Protein AF-A0A2V9NYL4-F1 (afdb_monomer_lite)

Sequence (88 aa):
AGSIRKKPCLRQLPDYWDKYKGLRHKPQYEVETSVSSEELAQVTQRLTTFPASFHIHPKVGKLLEQRAEMGTGKRPVDYGMAEALAFG

Radius of gyration: 22.07 Å; chains: 1; bounding box: 50×38×46 Å

Structure (mmCIF, N/CA/C/O backbone):
data_AF-A0A2V9NYL4-F1
#
_entry.id   AF-A0A2V9NYL4-F1
#
loop_
_atom_site.group_PDB
_atom_site.id
_atom_site.type_symbol
_atom_site.label_atom_id
_atom_site.label_alt_id
_atom_site.label_comp_id
_atom_site.label_asym_id
_atom_site.label_entity_id
_atom_site.label_seq_id
_atom_site.pdbx_PDB_ins_code
_atom_site.Cartn_x
_atom_site.Cartn_y
_atom_site.Cartn_z
_atom_site.occupancy
_atom_site.B_iso_or_equiv
_atom_site.auth_seq_id
_atom_site.auth_comp_id
_atom_site.auth_asym_id
_atom_site.auth_atom_id
_atom_site.pdbx_PDB_model_num
ATOM 1 N N . ALA A 1 1 ? 27.773 26.279 -11.916 1.00 40.84 1 ALA A N 1
ATOM 2 C CA . ALA A 1 1 ? 27.751 24.841 -11.577 1.00 40.84 1 ALA A CA 1
ATOM 3 C C . ALA A 1 1 ? 27.629 24.042 -12.873 1.00 40.84 1 ALA A C 1
ATOM 5 O O . ALA A 1 1 ? 26.688 24.274 -13.621 1.00 40.84 1 ALA A O 1
ATOM 6 N N . GLY A 1 2 ? 28.629 23.226 -13.218 1.00 54.28 2 GLY A N 1
ATOM 7 C CA . GLY A 1 2 ? 28.711 22.562 -14.526 1.00 54.28 2 GLY A CA 1
ATOM 8 C C . GLY A 1 2 ? 27.755 21.376 -14.636 1.00 54.28 2 GLY A C 1
ATOM 9 O O . GLY A 1 2 ? 27.787 20.480 -13.798 1.00 54.28 2 GLY A O 1
ATOM 10 N N . SER A 1 3 ? 26.909 21.367 -15.669 1.00 60.47 3 SER A N 1
ATOM 11 C CA . SER A 1 3 ? 26.064 20.213 -15.985 1.00 60.47 3 SER A CA 1
ATOM 12 C C . SER A 1 3 ? 26.930 19.014 -16.391 1.00 60.47 3 SER A C 1
ATOM 14 O O . SER A 1 3 ? 27.841 19.130 -17.215 1.00 60.47 3 SER A O 1
ATOM 16 N N . ILE A 1 4 ? 26.669 17.848 -15.797 1.00 64.75 4 ILE A N 1
ATOM 17 C CA . ILE A 1 4 ? 27.332 16.596 -16.173 1.00 64.75 4 ILE A CA 1
ATOM 18 C C . ILE A 1 4 ? 26.843 16.216 -17.574 1.00 64.75 4 ILE A C 1
ATOM 20 O O . ILE A 1 4 ? 25.733 15.724 -17.753 1.00 64.75 4 ILE A O 1
ATOM 24 N N . ARG A 1 5 ? 27.686 16.462 -18.582 1.00 70.69 5 ARG A N 1
ATOM 25 C CA . ARG A 1 5 ? 27.382 16.232 -20.006 1.00 70.69 5 ARG A CA 1
ATOM 26 C C . ARG A 1 5 ? 27.420 14.754 -20.414 1.00 70.69 5 ARG A C 1
ATOM 28 O O . ARG A 1 5 ? 26.881 14.386 -21.451 1.00 70.69 5 ARG A O 1
ATOM 35 N N . LYS A 1 6 ? 28.079 13.907 -19.617 1.00 75.19 6 LYS A N 1
ATOM 36 C CA . LYS A 1 6 ? 28.240 12.467 -19.851 1.00 75.19 6 LYS A CA 1
ATOM 37 C C . LYS A 1 6 ? 28.291 11.758 -18.501 1.00 75.19 6 LYS A C 1
ATOM 39 O O . LYS A 1 6 ? 29.072 12.162 -17.644 1.00 75.19 6 LYS A O 1
ATOM 44 N N . LYS A 1 7 ? 27.471 10.717 -18.309 1.00 76.56 7 LYS A N 1
ATOM 45 C CA . LYS A 1 7 ? 27.519 9.895 -17.089 1.00 76.56 7 LYS A CA 1
ATOM 46 C C . LYS A 1 7 ? 28.948 9.346 -16.917 1.00 76.56 7 LYS A C 1
ATOM 48 O O . LYS A 1 7 ? 29.439 8.715 -17.858 1.00 76.56 7 LYS A O 1
ATOM 53 N N . PRO A 1 8 ? 29.624 9.601 -15.782 1.00 80.44 8 PRO A N 1
ATOM 54 C CA . PRO A 1 8 ? 30.946 9.043 -15.534 1.00 80.44 8 PRO A CA 1
ATOM 55 C C . PRO A 1 8 ? 30.862 7.516 -15.538 1.00 80.44 8 PRO A C 1
ATOM 57 O O . PRO A 1 8 ? 29.890 6.934 -15.053 1.00 80.44 8 PRO A O 1
ATOM 60 N N . CYS A 1 9 ? 31.868 6.864 -16.118 1.00 78.25 9 CYS A N 1
ATOM 61 C CA . CYS A 1 9 ? 31.964 5.412 -16.063 1.00 78.25 9 CYS A CA 1
ATOM 62 C C . CYS A 1 9 ? 32.369 5.016 -14.638 1.00 78.25 9 CYS A C 1
ATOM 64 O O . CYS A 1 9 ? 33.497 5.279 -14.231 1.00 78.25 9 CYS A O 1
ATOM 66 N N . LEU A 1 10 ? 31.438 4.445 -13.868 1.00 81.06 10 LEU A N 1
ATOM 67 C CA . LEU A 1 10 ? 31.670 4.084 -12.463 1.00 81.06 10 LEU A CA 1
ATOM 68 C C . LEU A 1 10 ? 32.386 2.735 -12.305 1.00 81.06 10 LEU A C 1
ATOM 70 O O . LEU A 1 10 ? 33.040 2.508 -11.291 1.00 81.06 10 LEU A O 1
ATOM 74 N N . ARG A 1 11 ? 32.251 1.829 -13.282 1.00 80.62 11 ARG A N 1
ATOM 75 C CA . ARG A 1 11 ? 32.861 0.495 -13.262 1.00 80.62 11 ARG A CA 1
ATOM 76 C C . ARG A 1 11 ? 32.897 -0.100 -14.667 1.00 80.62 11 ARG A C 1
ATOM 78 O O . ARG A 1 11 ? 31.928 0.036 -15.409 1.00 80.62 11 ARG A O 1
ATOM 85 N N . GLN A 1 12 ? 33.987 -0.784 -15.004 1.00 82.38 12 GLN A N 1
ATOM 86 C CA . GLN A 1 12 ? 34.037 -1.660 -16.174 1.00 82.38 12 GLN A CA 1
ATOM 87 C C . GLN A 1 12 ? 33.453 -3.021 -15.785 1.00 82.38 12 GLN A C 1
ATOM 89 O O . GLN A 1 12 ? 33.833 -3.594 -14.761 1.00 82.38 12 GLN A O 1
ATOM 94 N N . LEU A 1 13 ? 32.473 -3.493 -16.553 1.00 83.00 13 LEU A N 1
ATOM 95 C CA . LEU A 1 13 ? 31.895 -4.820 -16.363 1.00 83.00 13 LEU A CA 1
ATOM 96 C C . LEU A 1 13 ? 32.814 -5.869 -17.013 1.00 83.00 13 LEU A C 1
ATOM 98 O O . LEU A 1 13 ? 33.460 -5.546 -18.004 1.00 83.00 13 LEU A O 1
ATOM 102 N N . PRO A 1 14 ? 32.885 -7.097 -16.475 1.00 90.19 14 PRO A N 1
ATOM 103 C CA . PRO A 1 14 ? 33.617 -8.189 -17.116 1.00 90.19 14 PRO A CA 1
ATOM 104 C C . PRO A 1 14 ? 33.103 -8.521 -18.529 1.00 90.19 14 PRO A C 1
ATOM 106 O O . PRO A 1 14 ? 31.894 -8.476 -18.757 1.00 90.19 14 PRO A O 1
ATOM 109 N N . ASP A 1 15 ? 33.993 -8.979 -19.412 1.00 89.50 15 ASP A N 1
ATOM 110 C CA . ASP A 1 15 ? 33.751 -9.226 -20.850 1.00 89.50 15 ASP A CA 1
ATOM 111 C C . ASP A 1 15 ? 32.573 -10.171 -21.157 1.00 89.50 15 ASP A C 1
ATOM 113 O O . ASP A 1 15 ? 31.934 -10.094 -22.206 1.00 89.50 15 ASP A O 1
ATOM 117 N N . TYR A 1 16 ? 32.215 -11.067 -20.230 1.00 89.00 16 TYR A N 1
ATOM 118 C CA . TYR A 1 16 ? 31.057 -11.949 -20.415 1.00 89.00 16 TYR A CA 1
ATOM 119 C C . TYR A 1 16 ? 29.714 -11.190 -20.442 1.00 89.00 16 TYR A C 1
ATOM 121 O O . TYR A 1 16 ? 28.706 -11.743 -20.890 1.00 89.00 16 TYR A O 1
ATOM 129 N N . TRP A 1 17 ? 29.693 -9.918 -20.028 1.00 85.25 17 TRP A N 1
ATOM 130 C CA . TRP A 1 17 ? 28.551 -9.013 -20.164 1.00 85.25 17 TRP A CA 1
ATOM 131 C C . TRP A 1 17 ? 28.517 -8.247 -21.495 1.00 85.25 17 TRP A C 1
ATOM 133 O O . TRP A 1 17 ? 27.514 -7.593 -21.766 1.00 85.25 17 TRP A O 1
ATOM 143 N N . ASP A 1 18 ? 29.519 -8.352 -22.373 1.00 84.19 18 ASP A N 1
ATOM 144 C CA . ASP A 1 18 ? 29.578 -7.567 -23.624 1.00 84.19 18 ASP A CA 1
ATOM 145 C C . ASP A 1 18 ? 28.407 -7.849 -24.578 1.00 84.19 18 ASP A C 1
ATOM 147 O O . ASP A 1 18 ? 27.974 -6.990 -25.353 1.00 84.19 18 ASP A O 1
ATOM 151 N N . LYS A 1 19 ? 27.849 -9.064 -24.513 1.00 80.94 19 LYS A N 1
ATOM 152 C CA . LYS A 1 19 ? 26.660 -9.456 -25.288 1.00 80.94 19 LYS A CA 1
ATOM 153 C C . LYS A 1 19 ? 25.357 -8.943 -24.673 1.00 80.94 19 LYS A C 1
ATOM 155 O O . LYS A 1 19 ? 24.331 -8.910 -25.358 1.00 80.94 19 LYS A O 1
ATOM 160 N N . TYR A 1 20 ? 25.373 -8.543 -23.402 1.00 78.38 20 TYR A N 1
ATOM 161 C CA . TYR A 1 20 ? 24.208 -8.016 -22.708 1.00 78.38 20 TYR A CA 1
ATOM 162 C C . TYR A 1 20 ? 23.954 -6.576 -23.149 1.00 78.38 20 TYR A C 1
ATOM 164 O O . TYR A 1 20 ? 24.480 -5.610 -22.606 1.00 78.38 20 TYR A O 1
ATOM 172 N N . LYS A 1 21 ? 23.101 -6.423 -24.159 1.00 72.25 21 LYS A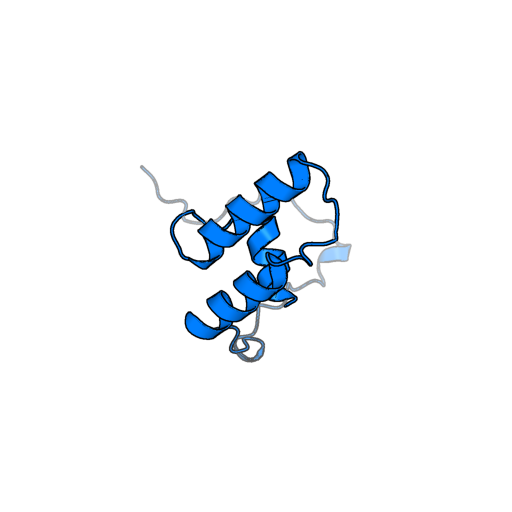 N 1
ATOM 173 C CA . LYS A 1 21 ? 22.775 -5.109 -24.725 1.00 72.25 21 LYS A CA 1
ATOM 174 C C . LYS A 1 21 ? 21.793 -4.295 -23.887 1.00 72.25 21 LYS A C 1
ATOM 176 O O . LYS A 1 21 ? 21.437 -3.214 -24.342 1.00 72.25 21 LYS A O 1
ATOM 181 N N . GLY A 1 22 ? 21.359 -4.810 -22.724 1.00 67.88 22 GLY A N 1
ATOM 182 C CA . GLY A 1 22 ? 20.343 -4.201 -21.865 1.00 67.88 22 GLY A CA 1
ATOM 183 C C . GLY A 1 22 ? 19.162 -3.728 -22.702 1.00 67.88 22 GLY A C 1
ATOM 184 O O . GLY A 1 22 ? 19.116 -2.560 -23.086 1.00 67.88 22 GLY A O 1
ATOM 185 N N . LEU A 1 23 ? 18.255 -4.638 -23.075 1.00 67.12 23 LEU A N 1
ATOM 186 C CA . LEU A 1 23 ? 17.114 -4.258 -23.908 1.00 67.12 23 LEU A CA 1
ATOM 187 C C . LEU A 1 23 ? 16.430 -3.042 -23.277 1.00 67.12 23 LEU A C 1
ATOM 189 O O . LEU A 1 23 ? 16.088 -3.056 -22.095 1.00 67.12 23 LEU A O 1
ATOM 193 N N . ARG A 1 24 ? 16.270 -1.972 -24.060 1.00 69.38 24 ARG A N 1
ATOM 194 C CA . ARG A 1 24 ? 15.471 -0.831 -23.617 1.00 69.38 24 ARG A CA 1
ATOM 195 C C . ARG A 1 24 ? 14.069 -1.357 -23.351 1.00 69.38 24 ARG A C 1
ATOM 197 O O . ARG A 1 24 ? 13.540 -2.092 -24.190 1.00 69.38 24 ARG A O 1
ATOM 204 N N . HIS A 1 25 ? 13.504 -0.989 -22.203 1.00 74.81 25 HIS A N 1
ATOM 205 C CA . HIS A 1 25 ? 12.089 -1.196 -21.931 1.00 74.81 25 HIS A CA 1
ATOM 206 C C . HIS A 1 25 ? 11.302 -0.768 -23.173 1.00 74.81 25 HIS A C 1
ATOM 208 O O . HIS A 1 25 ? 11.454 0.364 -23.643 1.00 74.81 25 HIS A O 1
ATOM 214 N N . LYS A 1 26 ? 10.559 -1.697 -23.778 1.00 82.00 26 LYS A N 1
ATOM 215 C CA . LYS A 1 26 ? 9.777 -1.384 -24.970 1.00 82.00 26 LYS A CA 1
ATOM 216 C C . LYS A 1 26 ? 8.431 -0.842 -24.493 1.00 82.00 26 LYS A C 1
ATOM 218 O O . LYS A 1 26 ? 7.798 -1.527 -23.697 1.00 82.00 26 LYS A O 1
ATOM 223 N N . PRO A 1 27 ? 7.955 0.308 -25.000 1.00 81.19 27 PRO A N 1
ATOM 224 C CA . PRO A 1 27 ? 6.652 0.856 -24.612 1.00 81.19 27 PRO A CA 1
ATOM 225 C C . PRO A 1 27 ? 5.488 -0.130 -24.790 1.00 81.19 27 PRO A C 1
ATOM 227 O O . PRO A 1 27 ? 4.509 -0.063 -24.072 1.00 81.19 27 PRO A O 1
ATOM 230 N N . GLN A 1 28 ? 5.624 -1.094 -25.704 1.00 86.12 28 GLN A N 1
ATOM 231 C CA . GLN A 1 28 ? 4.652 -2.170 -25.924 1.00 86.12 28 GLN A CA 1
ATOM 232 C C . GLN A 1 28 ? 4.461 -3.136 -24.736 1.00 86.12 28 GLN A C 1
ATOM 234 O O . GLN A 1 28 ? 3.579 -3.983 -24.800 1.00 86.12 28 GLN A O 1
ATOM 239 N N . TYR A 1 29 ? 5.331 -3.091 -23.721 1.00 85.62 29 TYR A N 1
ATOM 240 C CA . TYR A 1 29 ? 5.191 -3.879 -22.492 1.00 85.62 29 TYR A CA 1
ATOM 241 C C . TYR A 1 29 ? 4.455 -3.119 -21.385 1.00 85.62 29 TYR A C 1
ATOM 243 O O . TYR A 1 29 ? 4.131 -3.726 -20.369 1.00 85.62 29 TYR A O 1
ATOM 251 N N . GLU A 1 30 ? 4.210 -1.817 -21.566 1.00 88.00 30 GLU A N 1
ATOM 252 C CA . GLU A 1 30 ? 3.377 -1.050 -20.644 1.00 88.00 30 GLU A CA 1
ATOM 253 C C . GLU A 1 30 ? 1.953 -1.606 -20.685 1.00 88.00 30 GLU A C 1
ATOM 255 O O . GLU A 1 30 ? 1.383 -1.824 -21.758 1.00 88.00 30 GLU A O 1
ATOM 260 N N . VAL A 1 31 ? 1.387 -1.830 -19.508 1.00 92.50 31 VAL A N 1
ATOM 261 C CA . VAL A 1 31 ? -0.001 -2.252 -19.330 1.00 92.50 31 VAL A CA 1
ATOM 262 C C . VAL A 1 31 ? -0.719 -1.220 -18.474 1.00 92.50 31 VAL A C 1
ATOM 264 O O . VAL A 1 31 ? -0.097 -0.520 -17.675 1.00 92.50 31 VAL A O 1
ATOM 267 N N . GLU A 1 32 ? -2.031 -1.106 -18.647 1.00 91.88 32 GLU A N 1
ATOM 268 C CA . GLU A 1 32 ? -2.843 -0.212 -17.830 1.00 91.88 32 GLU A CA 1
ATOM 269 C C . GLU A 1 32 ? -2.983 -0.797 -16.420 1.00 91.88 32 GLU A C 1
ATOM 271 O O . GLU A 1 32 ? -3.720 -1.752 -16.197 1.00 91.88 32 GLU A O 1
ATOM 276 N N . THR A 1 33 ? -2.223 -0.248 -15.471 1.00 93.19 33 THR A N 1
ATOM 277 C CA . THR A 1 33 ? -2.268 -0.637 -14.051 1.00 93.19 33 THR A CA 1
ATOM 278 C C . THR A 1 33 ? -3.075 0.338 -13.198 1.00 93.19 33 THR A C 1
ATOM 280 O O . THR A 1 33 ? -3.074 0.230 -11.973 1.00 93.19 33 THR A O 1
ATOM 283 N N . SER A 1 34 ? -3.686 1.355 -13.809 1.00 92.31 34 SER A N 1
ATOM 284 C CA . SER A 1 34 ? -4.532 2.299 -13.088 1.00 92.31 34 SER A CA 1
ATOM 285 C C . SER A 1 34 ? -5.814 1.619 -12.632 1.00 92.31 34 SER A C 1
ATOM 287 O O . SER A 1 34 ? -6.438 0.876 -13.381 1.00 92.31 34 SER A O 1
ATOM 289 N N . VAL A 1 35 ? -6.214 1.931 -11.407 1.00 92.25 35 VAL A N 1
ATOM 290 C CA . VAL A 1 35 ? -7.467 1.490 -10.796 1.00 92.25 35 VAL A CA 1
ATOM 291 C C . VAL A 1 35 ? -8.196 2.707 -10.250 1.00 92.25 35 VAL A C 1
ATOM 293 O O . VAL A 1 35 ? -7.569 3.721 -9.919 1.00 92.25 35 VAL A O 1
ATOM 296 N N . SER A 1 36 ? -9.521 2.628 -10.180 1.00 93.38 36 SER A N 1
ATOM 297 C CA . SER A 1 36 ? -10.320 3.718 -9.625 1.00 93.38 36 SER A CA 1
ATOM 298 C C . SER A 1 36 ? -10.076 3.872 -8.119 1.00 93.38 36 SER A C 1
ATOM 300 O O . SER A 1 36 ? -9.722 2.924 -7.410 1.00 93.38 36 SER A O 1
ATOM 302 N N . SER A 1 37 ? -10.288 5.082 -7.600 1.00 90.06 37 SER A N 1
ATOM 303 C CA . SER A 1 37 ? -10.228 5.339 -6.156 1.00 90.06 37 SER A CA 1
ATOM 304 C C . SER A 1 37 ? -11.250 4.510 -5.376 1.00 90.06 37 SER A C 1
ATOM 306 O O . SER A 1 37 ? -10.995 4.092 -4.248 1.00 90.06 37 SER A O 1
ATOM 308 N N . GLU A 1 38 ? -12.400 4.257 -5.987 1.00 91.62 38 GLU A N 1
ATOM 309 C CA . GLU A 1 38 ? -13.503 3.484 -5.444 1.00 91.62 38 GLU A CA 1
ATOM 310 C C . GLU A 1 38 ? -13.118 2.012 -5.282 1.00 91.62 38 GLU A C 1
ATOM 312 O O . GLU A 1 38 ? -13.388 1.423 -4.234 1.00 91.62 38 GLU A O 1
ATOM 317 N N . GLU A 1 39 ? -12.453 1.421 -6.277 1.00 92.50 39 GLU A N 1
ATOM 318 C CA . GLU A 1 39 ? -11.932 0.052 -6.194 1.00 92.50 39 GLU A CA 1
ATOM 319 C C . GLU A 1 39 ? -10.866 -0.067 -5.105 1.00 92.50 39 GLU A C 1
ATOM 321 O O . GLU A 1 39 ? -10.952 -0.956 -4.257 1.00 92.50 39 GLU A O 1
ATOM 326 N N . LEU A 1 40 ? -9.920 0.876 -5.044 1.00 91.94 40 LEU A N 1
ATOM 327 C CA . LEU A 1 40 ? -8.904 0.907 -3.985 1.00 91.94 40 LEU A CA 1
ATOM 328 C C . LEU A 1 40 ? -9.523 1.003 -2.585 1.00 91.94 40 LEU A C 1
ATOM 330 O O . LEU A 1 40 ? -9.059 0.339 -1.651 1.00 91.94 40 LEU A O 1
ATOM 334 N N . ALA A 1 41 ? -10.588 1.791 -2.426 1.00 91.56 41 ALA A N 1
ATOM 335 C CA . ALA A 1 41 ? -11.312 1.899 -1.164 1.00 91.56 41 ALA A CA 1
ATOM 336 C C . ALA A 1 41 ? -12.012 0.580 -0.793 1.00 91.56 41 ALA A C 1
ATOM 338 O O . ALA A 1 41 ? -11.943 0.152 0.363 1.00 91.56 41 ALA A O 1
ATOM 339 N N . GLN A 1 42 ? -12.631 -0.103 -1.762 1.00 93.88 42 GLN A N 1
ATOM 340 C CA . GLN A 1 42 ? -13.263 -1.411 -1.549 1.00 93.88 42 GLN A CA 1
ATOM 341 C C . GLN A 1 42 ? -12.246 -2.489 -1.156 1.00 93.88 42 GLN A C 1
ATOM 343 O O . GLN A 1 42 ? -12.485 -3.240 -0.205 1.00 93.88 42 GLN A O 1
ATOM 348 N N . VAL A 1 43 ? -11.106 -2.552 -1.850 1.00 94.81 43 VAL A N 1
ATOM 349 C CA . VAL A 1 43 ? -10.017 -3.491 -1.542 1.00 94.81 43 VAL A CA 1
ATOM 3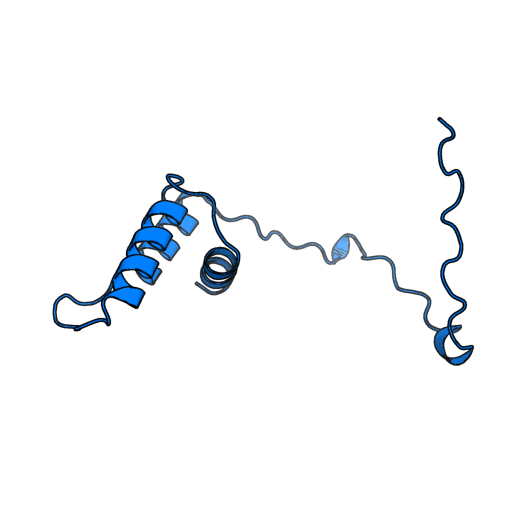50 C C . VAL A 1 43 ? -9.464 -3.206 -0.149 1.00 94.81 43 VAL A C 1
ATOM 352 O O . VAL A 1 43 ? -9.389 -4.116 0.678 1.00 94.81 43 VAL A O 1
ATOM 355 N N . THR A 1 44 ? -9.182 -1.938 0.168 1.00 94.75 44 THR A N 1
ATOM 356 C CA . THR A 1 44 ? -8.730 -1.533 1.509 1.00 94.75 44 THR A CA 1
ATOM 357 C C . THR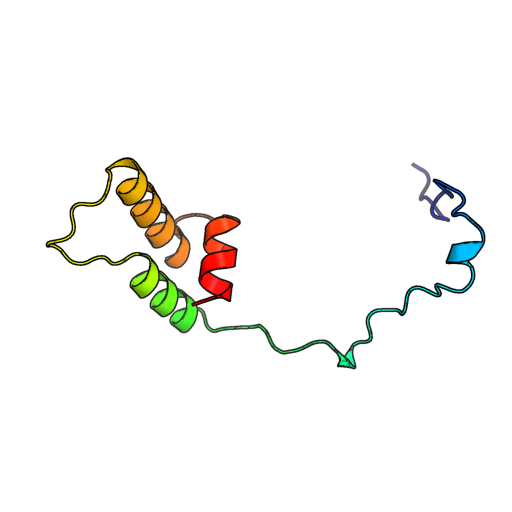 A 1 44 ? -9.706 -2.005 2.580 1.00 94.75 44 THR A C 1
ATOM 359 O O . THR A 1 44 ? -9.290 -2.664 3.530 1.00 94.75 44 THR A O 1
ATOM 362 N N . GLN A 1 45 ? -11.002 -1.724 2.421 1.00 94.19 45 GLN A N 1
ATOM 363 C CA . GLN A 1 45 ? -12.011 -2.092 3.411 1.00 94.19 45 GLN A CA 1
ATOM 364 C C . GLN A 1 45 ? -12.011 -3.599 3.682 1.00 94.19 45 GLN A C 1
ATOM 366 O O . GLN A 1 45 ? -12.077 -4.018 4.839 1.00 94.19 45 GLN A O 1
ATOM 371 N N . ARG A 1 46 ? -11.911 -4.424 2.636 1.00 94.25 46 ARG A N 1
ATOM 372 C CA . ARG A 1 46 ? -11.860 -5.886 2.774 1.00 94.25 46 ARG A CA 1
ATOM 373 C C . ARG A 1 46 ? -10.568 -6.361 3.435 1.00 94.25 46 ARG A C 1
ATOM 375 O O . ARG A 1 46 ? -10.628 -7.252 4.274 1.00 94.25 46 ARG A O 1
ATOM 382 N N . LEU A 1 47 ? -9.430 -5.747 3.111 1.00 93.12 47 LEU A N 1
ATOM 383 C CA . LEU A 1 47 ? -8.125 -6.075 3.696 1.00 93.12 47 LEU A CA 1
ATOM 384 C C . LEU A 1 47 ? -8.019 -5.707 5.181 1.00 93.12 47 LEU A C 1
ATOM 386 O O . LEU A 1 47 ? -7.274 -6.346 5.924 1.00 93.12 47 LEU A O 1
ATOM 390 N N . THR A 1 48 ? -8.726 -4.664 5.619 1.00 93.88 48 THR A N 1
ATOM 391 C CA . THR A 1 48 ? -8.621 -4.142 6.990 1.00 93.88 48 THR A CA 1
ATOM 392 C C . THR A 1 48 ? -9.730 -4.623 7.919 1.00 93.88 48 THR A C 1
ATOM 394 O O . THR A 1 48 ? -9.641 -4.412 9.127 1.00 93.88 48 THR A O 1
ATOM 397 N N . THR A 1 49 ? -10.770 -5.266 7.385 1.00 92.75 49 THR A N 1
ATOM 398 C CA . THR A 1 49 ? -11.891 -5.793 8.173 1.00 92.75 49 THR A CA 1
ATOM 399 C C . THR A 1 49 ? -11.608 -7.219 8.634 1.00 92.75 49 THR A C 1
ATOM 401 O O . THR A 1 49 ? -11.147 -8.059 7.867 1.00 92.75 49 THR A O 1
ATOM 404 N N . PHE A 1 50 ? -11.933 -7.518 9.890 1.00 91.62 50 PHE A N 1
ATOM 405 C CA . PHE A 1 50 ? -11.831 -8.855 10.471 1.00 91.62 50 PHE A CA 1
ATOM 406 C C . PHE A 1 50 ? -13.114 -9.197 11.250 1.00 91.62 50 PHE A C 1
ATOM 408 O O . PHE A 1 50 ? -13.817 -8.286 11.697 1.00 91.62 50 PHE A O 1
ATOM 415 N N . PRO A 1 51 ? -13.461 -10.489 11.413 1.00 93.19 51 PRO A N 1
ATOM 416 C CA . PRO A 1 51 ? -14.661 -10.887 12.145 1.00 93.19 51 PRO A CA 1
ATOM 417 C C . PRO A 1 51 ? -14.626 -10.420 13.603 1.00 93.19 51 PRO A C 1
ATOM 419 O O . PRO A 1 51 ? -13.595 -10.534 14.263 1.00 93.19 51 PRO A O 1
ATOM 422 N N . ALA A 1 52 ? -15.769 -9.984 14.141 1.00 88.75 52 ALA A N 1
ATOM 423 C CA . ALA A 1 52 ? -15.868 -9.512 15.527 1.00 88.75 52 ALA A CA 1
ATOM 424 C C . ALA A 1 52 ? -15.491 -10.581 16.574 1.00 88.75 52 ALA A C 1
ATOM 426 O O . ALA A 1 52 ? -15.061 -10.253 17.674 1.00 88.75 52 ALA A O 1
ATOM 427 N N . SER A 1 53 ? -15.629 -11.865 16.231 1.00 93.06 53 SER A N 1
ATOM 428 C CA . SER A 1 53 ? -15.237 -12.989 17.086 1.00 93.06 53 SER A CA 1
ATOM 429 C C . SER A 1 53 ? -13.731 -13.287 17.072 1.00 93.06 53 SER A C 1
ATOM 431 O O . SER A 1 53 ? -13.261 -14.104 17.868 1.00 93.06 53 SER A O 1
ATOM 433 N N . PHE A 1 54 ? -12.960 -12.665 16.175 1.00 93.56 54 PHE A N 1
ATOM 434 C CA . PHE A 1 54 ? -11.538 -12.941 16.012 1.00 93.56 54 PHE A CA 1
ATOM 435 C C . PHE A 1 54 ? -10.689 -12.053 16.928 1.00 93.56 54 PHE A C 1
ATOM 437 O O . PHE A 1 54 ? -10.643 -10.832 16.787 1.00 93.56 54 PHE A O 1
ATOM 444 N N . HIS A 1 55 ? -9.978 -12.682 17.865 1.00 91.75 55 HIS A N 1
ATOM 445 C CA . HIS A 1 55 ? -9.105 -11.987 18.806 1.00 91.75 55 HIS A CA 1
ATOM 446 C C . HIS A 1 55 ? -7.735 -11.724 18.178 1.00 91.75 55 HIS A C 1
ATOM 448 O O . HIS A 1 55 ? -6.818 -12.541 18.264 1.00 91.75 55 HIS A O 1
ATOM 454 N N . ILE A 1 56 ? -7.595 -10.565 17.540 1.00 94.44 56 ILE A N 1
ATOM 455 C CA . ILE A 1 56 ? -6.324 -10.135 16.961 1.00 94.44 56 ILE A CA 1
ATOM 456 C C . ILE A 1 56 ? -5.339 -9.675 18.032 1.00 94.44 56 ILE A C 1
ATOM 458 O O . ILE A 1 56 ? -5.704 -9.078 19.046 1.00 94.44 56 ILE A O 1
ATOM 462 N N . HIS A 1 57 ? -4.051 -9.875 17.765 1.00 95.81 57 HIS A N 1
ATOM 463 C CA . HIS A 1 57 ? -3.013 -9.295 18.603 1.00 95.81 57 HIS A CA 1
ATOM 464 C C . HIS A 1 57 ? -3.094 -7.751 18.552 1.00 95.81 57 HIS A C 1
ATOM 466 O O . HIS A 1 57 ? -3.136 -7.193 17.449 1.00 95.81 57 HIS A O 1
ATOM 472 N N . PRO A 1 58 ? -3.027 -7.024 19.687 1.00 94.19 58 PRO A N 1
ATOM 473 C CA . PRO A 1 58 ? -3.236 -5.569 19.727 1.00 94.19 58 PRO A CA 1
ATOM 474 C C . PRO A 1 58 ? -2.345 -4.766 18.768 1.00 94.19 58 PRO A C 1
ATOM 476 O O . PRO A 1 58 ? -2.768 -3.769 18.188 1.00 94.19 58 PRO A O 1
ATOM 479 N N . LYS A 1 59 ? -1.103 -5.221 18.555 1.00 95.19 59 LYS A N 1
ATOM 480 C CA . LYS A 1 59 ? -0.172 -4.599 17.595 1.00 95.19 59 LYS A CA 1
ATOM 481 C C . LYS A 1 59 ? -0.649 -4.718 16.143 1.00 95.19 59 LYS A C 1
ATOM 483 O O . LYS A 1 59 ? -0.448 -3.793 15.366 1.00 95.19 59 LYS A O 1
ATOM 488 N N . VAL A 1 60 ? -1.274 -5.840 15.791 1.00 94.06 60 VAL A N 1
ATOM 489 C CA . VAL A 1 60 ? -1.831 -6.072 14.452 1.00 94.06 60 VAL A CA 1
ATOM 490 C C . VAL A 1 60 ? -3.104 -5.252 14.270 1.00 94.06 60 VAL A C 1
ATOM 492 O O . VAL A 1 60 ? -3.273 -4.644 13.223 1.00 94.06 60 VAL A O 1
ATOM 495 N N . GLY A 1 61 ? -3.941 -5.132 15.305 1.00 93.75 61 GLY A N 1
ATOM 496 C CA . GLY A 1 61 ? -5.117 -4.255 15.263 1.00 93.75 61 GLY A CA 1
ATOM 497 C C . GLY A 1 61 ? -4.775 -2.807 14.953 1.00 93.75 61 GLY A C 1
ATOM 498 O O . GLY A 1 61 ? -5.332 -2.237 14.020 1.00 93.75 61 GLY A O 1
ATOM 499 N N . LYS A 1 62 ? -3.769 -2.253 15.640 1.00 94.06 62 LYS A N 1
ATOM 500 C CA . LYS A 1 62 ? -3.269 -0.903 15.337 1.00 94.06 62 LYS A CA 1
ATOM 501 C C . LYS A 1 62 ? -2.745 -0.768 13.905 1.00 94.06 62 LYS A C 1
ATOM 503 O O . LYS A 1 62 ? -2.912 0.280 13.296 1.00 94.06 62 LYS A O 1
ATOM 508 N N . LEU A 1 63 ? -2.103 -1.805 13.362 1.00 93.81 63 LEU A N 1
ATOM 509 C CA . LEU A 1 63 ? -1.635 -1.795 11.974 1.00 93.81 63 LEU A CA 1
ATOM 510 C C . LEU A 1 63 ? -2.808 -1.778 10.981 1.00 93.81 63 LEU A C 1
ATOM 512 O O . LEU A 1 63 ? -2.765 -1.033 10.007 1.00 93.81 63 LEU A O 1
ATOM 516 N N . LEU A 1 64 ? -3.850 -2.579 11.218 1.00 94.25 64 LEU A N 1
ATOM 517 C CA . LEU A 1 64 ? -5.037 -2.626 10.356 1.00 94.25 64 LEU A CA 1
ATOM 518 C C . LEU A 1 64 ? -5.811 -1.305 10.384 1.00 94.25 64 LEU A C 1
ATOM 520 O O . LEU A 1 64 ? -6.238 -0.834 9.335 1.00 94.25 64 LEU A O 1
ATOM 524 N N . GLU A 1 65 ? -5.916 -0.672 11.551 1.00 93.38 65 GLU A N 1
ATOM 525 C CA . GLU A 1 65 ? -6.503 0.663 11.698 1.00 93.38 65 GLU A CA 1
ATOM 526 C C . GLU A 1 65 ? -5.729 1.711 10.882 1.00 93.38 65 GLU A C 1
ATOM 528 O O . GLU A 1 65 ? -6.316 2.437 10.082 1.00 93.38 65 GLU A O 1
ATOM 533 N N . GLN A 1 66 ? -4.395 1.718 10.981 1.00 95.06 66 GLN A N 1
ATOM 534 C CA . GLN A 1 66 ? -3.548 2.610 10.180 1.00 95.06 66 GLN A CA 1
ATOM 535 C C . GLN A 1 66 ? -3.695 2.364 8.674 1.00 95.06 66 GLN A C 1
ATOM 537 O O . GLN A 1 66 ? -3.713 3.315 7.897 1.00 95.06 66 GLN A O 1
ATOM 542 N N . ARG A 1 67 ? -3.817 1.104 8.245 1.00 94.75 67 ARG A N 1
ATOM 543 C CA . ARG A 1 67 ? -4.047 0.758 6.833 1.00 94.75 67 ARG A CA 1
ATOM 544 C C . ARG A 1 67 ? -5.428 1.194 6.344 1.00 94.75 67 ARG A C 1
ATOM 546 O O . ARG A 1 67 ? -5.551 1.630 5.202 1.00 94.75 67 ARG A O 1
ATOM 553 N N . ALA A 1 68 ? -6.446 1.158 7.202 1.00 93.50 68 ALA A N 1
ATOM 554 C CA . ALA A 1 68 ? -7.776 1.668 6.867 1.00 93.50 68 ALA A CA 1
ATOM 555 C C . ALA A 1 68 ? -7.754 3.193 6.651 1.00 93.50 68 ALA A C 1
ATOM 557 O O . ALA A 1 68 ? -8.370 3.713 5.719 1.00 93.50 68 ALA A O 1
ATOM 558 N N . GLU A 1 69 ? -6.986 3.925 7.463 1.00 94.00 69 GLU A N 1
ATOM 559 C CA . GLU A 1 69 ? -6.7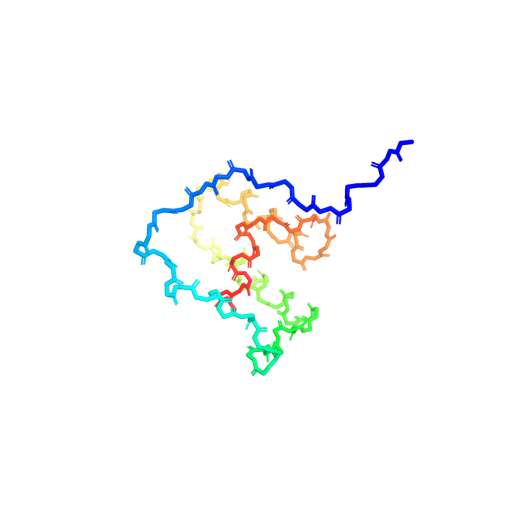40 5.359 7.253 1.00 94.00 69 GLU A CA 1
ATOM 560 C C . GLU A 1 69 ? -6.001 5.645 5.937 1.00 94.00 69 GLU A C 1
ATOM 562 O O . GLU A 1 69 ? -6.308 6.633 5.267 1.00 94.00 69 GLU A O 1
ATOM 567 N N . MET A 1 70 ? -5.064 4.779 5.535 1.00 93.94 70 MET A N 1
ATOM 568 C CA . MET A 1 70 ? -4.348 4.914 4.259 1.00 93.94 70 MET A CA 1
ATOM 569 C C . MET A 1 70 ? -5.283 4.775 3.056 1.00 93.94 70 MET A C 1
ATOM 571 O O . MET A 1 70 ? -5.237 5.610 2.158 1.00 93.94 70 MET A O 1
ATOM 575 N N . GLY A 1 71 ? -6.180 3.783 3.053 1.00 88.69 71 GLY A N 1
ATOM 576 C CA . GLY A 1 71 ? -7.137 3.608 1.951 1.00 88.69 71 GLY A CA 1
ATOM 577 C C . GLY A 1 71 ? -8.200 4.701 1.849 1.00 88.69 71 GLY A C 1
ATOM 578 O O . GLY A 1 71 ? -8.826 4.847 0.807 1.00 88.69 71 GLY A O 1
ATOM 579 N N . THR A 1 72 ? -8.389 5.498 2.905 1.00 87.50 72 THR A N 1
ATOM 580 C CA . THR A 1 72 ? -9.274 6.678 2.891 1.00 87.50 72 THR A CA 1
ATOM 581 C C . THR A 1 72 ? -8.526 7.989 2.634 1.00 87.50 72 THR A C 1
ATOM 583 O O . THR A 1 72 ? -9.136 9.056 2.649 1.00 87.50 72 THR A O 1
ATOM 586 N N . GLY A 1 73 ? -7.207 7.940 2.414 1.00 87.56 73 GLY A N 1
ATOM 587 C CA . GLY A 1 73 ? -6.380 9.119 2.148 1.00 87.56 73 GLY A CA 1
ATOM 588 C C . GLY A 1 73 ? -6.078 9.987 3.374 1.00 87.56 73 GLY A C 1
ATOM 589 O O . GLY A 1 73 ? -5.460 11.040 3.237 1.00 87.56 73 GLY A O 1
ATOM 590 N N . LYS A 1 74 ? -6.461 9.561 4.586 1.00 90.94 74 LYS A N 1
ATOM 591 C CA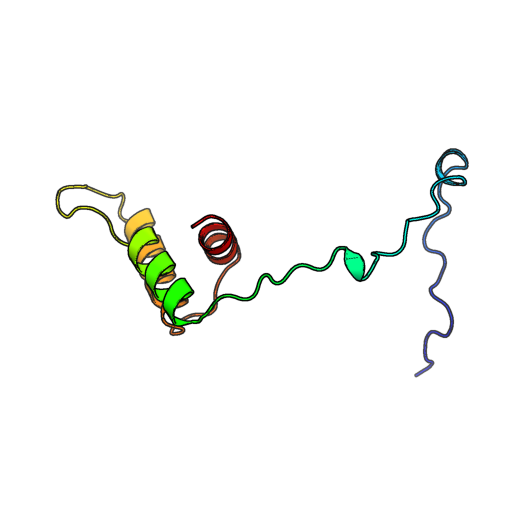 . LYS A 1 74 ? -6.112 10.265 5.837 1.00 90.94 74 LYS A CA 1
ATOM 592 C C . LYS A 1 74 ? -4.623 10.164 6.158 1.00 90.94 74 LYS A C 1
ATOM 594 O O . LYS A 1 74 ? -4.081 11.006 6.872 1.00 90.94 74 LYS A O 1
ATOM 599 N N . ARG A 1 75 ? -3.968 9.125 5.637 1.00 92.69 75 ARG A N 1
ATOM 600 C CA . ARG A 1 75 ? -2.550 8.842 5.834 1.00 92.69 75 ARG A CA 1
ATOM 601 C C . ARG A 1 75 ? -1.887 8.465 4.504 1.00 92.69 75 ARG A C 1
ATOM 603 O O . ARG A 1 75 ? -2.523 7.793 3.696 1.00 92.69 75 ARG A O 1
ATOM 610 N N . PRO A 1 76 ? -0.615 8.838 4.271 1.00 94.00 76 PRO A N 1
ATOM 611 C CA . PRO A 1 76 ? 0.130 8.357 3.113 1.00 94.00 76 PRO A CA 1
ATOM 612 C C . PRO A 1 76 ? 0.259 6.831 3.115 1.00 94.00 76 PRO A C 1
ATOM 614 O O . PRO A 1 76 ? 0.523 6.233 4.161 1.00 94.00 76 PRO A O 1
ATOM 617 N N . VAL A 1 77 ? 0.109 6.227 1.937 1.00 93.75 77 VAL A N 1
ATOM 618 C CA . VAL A 1 77 ? 0.280 4.787 1.716 1.00 93.75 77 VAL A CA 1
ATOM 619 C C . VAL A 1 77 ? 1.744 4.408 1.934 1.00 93.75 77 VAL A C 1
ATOM 621 O O . VAL A 1 77 ? 2.643 4.995 1.331 1.00 93.75 77 VAL A O 1
ATOM 624 N N . ASP A 1 78 ? 1.981 3.431 2.807 1.00 94.75 78 ASP A N 1
ATOM 625 C CA . ASP A 1 78 ? 3.302 2.833 2.984 1.00 94.75 78 ASP A CA 1
ATOM 626 C C . ASP A 1 78 ? 3.537 1.664 2.014 1.00 94.75 78 ASP A C 1
ATOM 628 O O . ASP A 1 78 ? 2.641 1.231 1.289 1.00 94.75 78 ASP A O 1
ATOM 632 N N . TYR A 1 79 ? 4.765 1.141 1.997 1.00 95.38 79 TYR A N 1
ATOM 633 C CA . TYR A 1 79 ? 5.140 0.068 1.075 1.00 95.38 79 TYR A CA 1
ATOM 634 C C . TYR A 1 79 ? 4.317 -1.212 1.285 1.00 95.38 79 TYR A C 1
ATOM 636 O O . TYR A 1 79 ? 3.870 -1.827 0.323 1.00 95.38 79 TYR A O 1
ATOM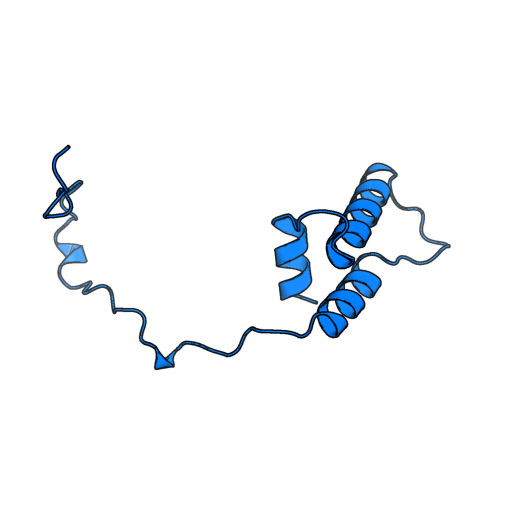 644 N N . GLY A 1 80 ? 4.069 -1.594 2.541 1.00 93.38 80 GLY A N 1
ATOM 645 C CA . GLY A 1 80 ? 3.338 -2.824 2.847 1.00 93.38 80 GLY A CA 1
ATOM 646 C C . GLY A 1 80 ? 1.850 -2.730 2.510 1.00 93.38 80 GLY A C 1
ATOM 647 O O . GLY A 1 80 ? 1.228 -3.740 2.191 1.00 93.38 80 GLY A O 1
ATOM 648 N N . MET A 1 81 ? 1.267 -1.534 2.581 1.00 94.62 81 MET A N 1
ATOM 649 C CA . MET A 1 81 ? -0.089 -1.274 2.111 1.00 94.62 81 MET A CA 1
ATOM 650 C C . MET A 1 81 ? -0.152 -1.254 0.581 1.00 94.62 81 MET A C 1
ATOM 652 O O . MET A 1 81 ? -1.075 -1.830 0.015 1.00 94.62 81 MET A O 1
ATOM 656 N N . ALA A 1 82 ? 0.838 -0.660 -0.093 1.00 94.56 82 ALA A N 1
ATOM 657 C CA . ALA A 1 82 ? 0.915 -0.672 -1.554 1.00 94.56 82 ALA A CA 1
ATOM 658 C C . ALA A 1 82 ? 1.011 -2.101 -2.118 1.00 94.56 82 ALA A C 1
ATOM 660 O O . ALA A 1 82 ? 0.301 -2.426 -3.064 1.00 94.56 82 ALA A O 1
ATOM 661 N N . GLU A 1 83 ? 1.824 -2.973 -1.511 1.00 96.00 83 GLU A N 1
ATOM 662 C CA . GLU A 1 83 ? 1.873 -4.393 -1.888 1.00 96.00 83 GLU A CA 1
ATOM 663 C C . GLU A 1 83 ? 0.527 -5.088 -1.668 1.00 96.00 83 GLU A C 1
ATOM 665 O O . GLU A 1 83 ? 0.060 -5.817 -2.538 1.00 96.00 83 GLU A O 1
ATOM 670 N N . ALA A 1 84 ? -0.129 -4.843 -0.531 1.00 93.81 84 ALA A N 1
ATOM 671 C CA . ALA A 1 84 ? -1.426 -5.449 -0.247 1.00 93.81 84 ALA A CA 1
ATOM 672 C C . ALA A 1 84 ? -2.507 -5.019 -1.257 1.00 93.81 84 ALA A C 1
ATOM 674 O O . ALA A 1 84 ? -3.298 -5.856 -1.683 1.00 93.81 84 ALA A O 1
ATOM 675 N N . LEU A 1 85 ? -2.505 -3.750 -1.676 1.00 93.88 85 LEU A N 1
ATOM 676 C CA . LEU A 1 85 ? -3.391 -3.224 -2.722 1.00 93.88 85 LEU A CA 1
ATOM 677 C C . LEU A 1 85 ? -3.078 -3.778 -4.114 1.00 93.88 85 LEU A C 1
ATOM 679 O O . LEU A 1 85 ? -3.974 -3.859 -4.939 1.00 93.88 85 LEU A O 1
ATOM 683 N N . ALA A 1 86 ? -1.826 -4.147 -4.386 1.00 93.50 86 ALA A N 1
ATOM 684 C CA . ALA A 1 86 ? -1.459 -4.774 -5.653 1.00 93.50 86 ALA A CA 1
ATOM 685 C C . ALA A 1 86 ? -1.926 -6.239 -5.743 1.00 93.50 86 ALA A C 1
ATOM 687 O O . ALA A 1 86 ? -2.103 -6.754 -6.846 1.00 93.50 86 ALA A O 1
ATOM 688 N N . PHE A 1 87 ? -2.093 -6.919 -4.601 1.00 92.88 87 PHE A N 1
ATOM 689 C CA . PHE A 1 87 ? -2.572 -8.304 -4.545 1.00 92.88 87 PHE A CA 1
ATOM 690 C C . PHE A 1 87 ? -4.095 -8.445 -4.447 1.00 92.88 87 PHE A C 1
ATOM 692 O O . PHE A 1 87 ? -4.619 -9.470 -4.889 1.00 92.88 87 PHE A O 1
ATOM 699 N N . GLY A 1 88 ? -4.765 -7.504 -3.776 1.00 81.38 88 GLY A N 1
ATOM 700 C CA . GLY A 1 88 ? -6.197 -7.561 -3.453 1.00 81.38 88 GLY A CA 1
ATOM 701 C C . GLY A 1 88 ? -7.095 -7.016 -4.549 1.00 81.38 88 GLY A C 1
ATOM 702 O O . GLY A 1 88 ? -8.225 -7.545 -4.652 1.00 81.38 88 GLY A O 1
#

Foldseek 3Di:
DDDPPDDDDPDDDDPVCVPVPPDDDDCVPDDPPDDDLVLLLVLLVVVLDDDPPDDDDVVVNVVSVVSNCCSVVVDPDDPVSVVSSSVD

Secondary structure (DSSP, 8-state):
----SS-----PPPGGGTT-------GGG-------HHHHHHHHHHHH---TT----HHHHHHHHHHHHHHTTSSPPPHHHHHHHHH-

pLDDT: mean 87.39, std 10.19, range [40.84, 96.0]